Protein AF-Q10WU0-F1 (afdb_monomer)

Foldseek 3Di:
DQFDAPDPPADPLRQQQAQGGDDDPPDGTPLVPDAKDWDQAPVRDTDIDGCVRPNVVSVCSRHPNPPGD

InterPro domains:
  IPR006094 FAD linked oxidase, N-terminal [PF01565] (2-50)
  IPR010031 L-gulonolactone/D-arabinono-1,4-lactone oxidase-like [PTHR43762] (1-69)
  IPR016169 FAD-binding, type PCMH, subdomain 2 [G3DSA:3.30.465.10] (1-69)
  IPR036318 FAD-binding, type PCMH-like superfamily [SSF56176] (1-69)

Solvent-accessible surface area (backbone atoms only — not comparable to full-atom values): 4186 Å² total; per-residue (Å²): 126,92,46,58,53,96,61,85,88,60,50,70,67,56,36,25,20,66,46,35,48,45,95,50,97,90,50,64,40,46,37,72,75,62,69,66,47,76,47,45,39,98,85,72,47,79,46,76,26,20,78,90,39,60,38,69,59,33,60,52,59,35,58,34,74,62,78,65,96

Organism: Trichodesmium erythraeum (strain IMS101) (NCBI:txid203124)

Structure (mmCIF, N/CA/C/O backbone):
data_AF-Q10WU0-F1
#
_entry.id   AF-Q10WU0-F1
#
loop_
_atom_site.group_PDB
_atom_site.id
_atom_site.type_symbol
_atom_site.label_atom_id
_atom_site.label_alt_id
_atom_site.label_comp_id
_atom_site.label_asym_id
_atom_site.label_entity_id
_atom_site.label_seq_id
_atom_site.pdbx_PDB_ins_code
_atom_site.Cartn_x
_atom_site.Cartn_y
_atom_site.Cartn_z
_atom_site.occupancy
_atom_site.B_iso_or_equiv
_atom_site.auth_seq_id
_atom_site.auth_comp_id
_atom_site.auth_asym_id
_atom_site.auth_atom_id
_atom_site.pdbx_PDB_model_num
ATOM 1 N N . MET A 1 1 ? 2.748 8.877 -13.942 1.00 60.62 1 MET A N 1
ATOM 2 C CA . MET A 1 1 ? 3.308 8.309 -12.695 1.00 60.62 1 MET A CA 1
ATOM 3 C C . MET A 1 1 ? 4.802 8.111 -12.895 1.00 60.62 1 MET A C 1
ATOM 5 O O . MET A 1 1 ? 5.159 7.616 -13.954 1.00 60.62 1 MET A O 1
ATOM 9 N N . PRO A 1 2 ? 5.659 8.523 -11.946 1.00 63.34 2 PRO A N 1
ATOM 10 C CA . PRO A 1 2 ? 7.117 8.473 -12.108 1.00 63.34 2 PRO A CA 1
ATOM 11 C C . PRO A 1 2 ? 7.703 7.061 -11.974 1.00 63.34 2 PRO A C 1
ATOM 13 O O . PRO A 1 2 ? 8.852 6.845 -12.336 1.00 63.34 2 PRO A O 1
ATOM 16 N N . ASN A 1 3 ? 6.924 6.111 -11.449 1.00 63.25 3 ASN A N 1
ATOM 17 C CA . ASN A 1 3 ? 7.354 4.745 -11.221 1.00 63.25 3 ASN A CA 1
ATOM 18 C C . ASN A 1 3 ? 6.206 3.769 -11.544 1.00 63.25 3 ASN A C 1
ATOM 20 O O . ASN A 1 3 ? 5.092 3.974 -11.056 1.00 63.25 3 ASN A O 1
ATOM 24 N N . LEU A 1 4 ? 6.448 2.766 -12.396 1.00 68.06 4 LEU A N 1
ATOM 25 C CA . LEU A 1 4 ? 5.434 1.835 -12.910 1.00 68.06 4 LEU A CA 1
ATOM 26 C C . LEU A 1 4 ? 5.987 0.403 -12.907 1.00 68.06 4 LEU A C 1
ATOM 28 O O . LEU A 1 4 ? 7.062 0.155 -13.448 1.00 68.06 4 LEU A O 1
ATOM 32 N N . GLY A 1 5 ? 5.253 -0.521 -12.284 1.00 68.38 5 GLY A N 1
ATOM 33 C CA . GLY A 1 5 ? 5.598 -1.943 -12.277 1.00 68.38 5 GLY A CA 1
ATOM 34 C C . GLY A 1 5 ? 5.319 -2.623 -13.620 1.00 68.38 5 GLY A C 1
ATOM 35 O O . GLY A 1 5 ? 4.598 -2.094 -14.462 1.00 68.38 5 GLY A O 1
ATOM 36 N N . SER A 1 6 ? 5.866 -3.824 -13.810 1.00 77.00 6 SER A N 1
ATOM 37 C CA . SER A 1 6 ? 5.699 -4.617 -15.038 1.00 77.00 6 SER A CA 1
ATOM 38 C C . SER A 1 6 ? 4.342 -5.325 -15.161 1.00 77.00 6 SER A C 1
ATOM 40 O O . SER A 1 6 ? 4.048 -5.877 -16.218 1.00 77.00 6 SER A O 1
ATOM 42 N N . ILE A 1 7 ? 3.517 -5.316 -14.106 1.00 78.62 7 ILE A N 1
ATOM 43 C CA . ILE A 1 7 ? 2.202 -5.970 -14.059 1.00 78.62 7 ILE A CA 1
ATOM 44 C C . ILE A 1 7 ? 1.108 -4.901 -14.096 1.00 78.62 7 ILE A C 1
ATOM 46 O O . ILE A 1 7 ? 0.954 -4.131 -13.149 1.00 78.62 7 ILE A O 1
ATOM 50 N N . SER A 1 8 ? 0.334 -4.868 -15.181 1.00 78.75 8 SER A N 1
ATOM 51 C CA . SER A 1 8 ? -0.741 -3.885 -15.375 1.00 78.75 8 SER A CA 1
ATOM 52 C C . SER A 1 8 ? -2.027 -4.212 -14.608 1.00 78.75 8 SER A C 1
ATOM 54 O O . SER A 1 8 ? -2.772 -3.296 -14.276 1.00 78.75 8 SER A O 1
ATOM 56 N N . ASP A 1 9 ? -2.256 -5.485 -14.268 1.00 86.88 9 ASP A N 1
ATOM 57 C CA . ASP A 1 9 ? -3.478 -5.951 -13.588 1.00 86.88 9 ASP A CA 1
ATOM 58 C C . ASP A 1 9 ? -3.409 -5.856 -12.049 1.00 86.88 9 ASP A C 1
ATOM 60 O O . ASP A 1 9 ? -4.306 -6.315 -11.340 1.00 86.88 9 ASP A O 1
ATOM 64 N N . GLN A 1 10 ? -2.342 -5.273 -11.492 1.00 83.69 10 GLN A N 1
ATOM 65 C CA . GLN A 1 10 ? -2.193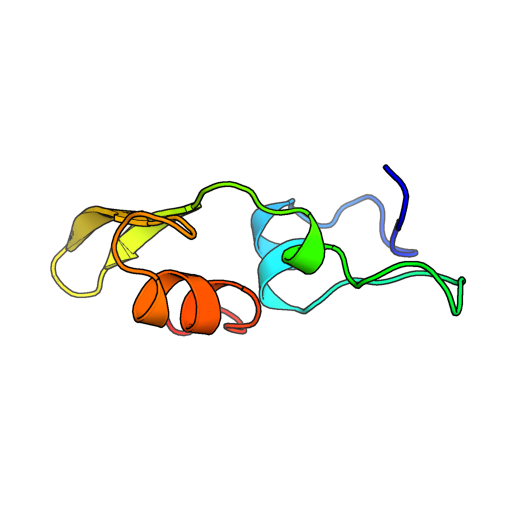 -5.113 -10.046 1.00 83.69 10 GLN A CA 1
ATOM 66 C C . GLN A 1 10 ? -3.052 -3.945 -9.538 1.00 83.69 10 GLN A C 1
ATOM 68 O O . GLN A 1 10 ? -2.980 -2.826 -10.048 1.00 83.69 10 GLN A O 1
ATOM 73 N N . THR A 1 11 ? -3.835 -4.174 -8.481 1.00 85.56 11 THR A N 1
ATOM 74 C CA . THR A 1 11 ? -4.609 -3.097 -7.844 1.00 85.56 11 THR A CA 1
ATOM 75 C C . THR A 1 11 ? -3.683 -2.045 -7.231 1.00 85.56 11 THR A C 1
ATOM 77 O O . THR A 1 11 ? -2.584 -2.355 -6.767 1.00 85.56 11 THR A O 1
ATOM 80 N N . VAL A 1 12 ? -4.153 -0.797 -7.147 1.00 83.69 12 VAL A N 1
ATOM 81 C CA . VAL A 1 12 ? -3.404 0.299 -6.505 1.00 83.69 12 VAL A CA 1
ATOM 82 C C . VAL A 1 12 ? -3.047 -0.052 -5.056 1.00 83.69 12 VAL A C 1
ATOM 84 O O . VAL A 1 12 ? -1.905 0.135 -4.643 1.00 83.69 12 VAL A O 1
ATOM 87 N N . GLY A 1 13 ? -3.987 -0.636 -4.303 1.00 80.50 13 GLY A N 1
ATOM 88 C CA . GLY A 1 13 ? -3.747 -1.087 -2.928 1.00 80.50 13 GLY A CA 1
ATOM 89 C C . GLY A 1 13 ? -2.663 -2.163 -2.838 1.00 80.50 13 GLY A C 1
ATOM 90 O O . GLY A 1 13 ? -1.762 -2.055 -2.009 1.00 80.50 13 GLY A O 1
ATOM 91 N N . GLY A 1 14 ? -2.694 -3.149 -3.741 1.00 82.06 14 GLY A N 1
ATOM 92 C CA . GLY A 1 14 ? -1.651 -4.168 -3.841 1.00 82.06 14 GLY A CA 1
ATOM 93 C C . GLY A 1 14 ? -0.285 -3.567 -4.170 1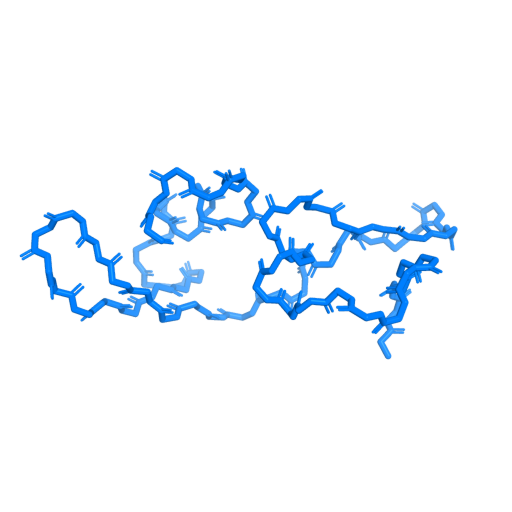.00 82.06 14 GLY A C 1
ATOM 94 O O . GLY A 1 14 ? 0.697 -3.903 -3.519 1.00 82.06 14 GLY A O 1
ATOM 95 N N . ALA A 1 15 ? -0.222 -2.645 -5.134 1.00 84.31 15 ALA A N 1
ATOM 96 C CA . ALA A 1 15 ? 1.025 -2.013 -5.568 1.00 84.31 15 ALA A CA 1
ATOM 97 C C . ALA A 1 15 ? 1.684 -1.158 -4.476 1.00 84.31 15 ALA A C 1
ATOM 99 O O . ALA A 1 15 ? 2.910 -1.124 -4.356 1.00 84.31 15 ALA A O 1
ATOM 100 N N . ILE A 1 16 ? 0.874 -0.504 -3.641 1.00 83.50 16 ILE A N 1
ATOM 101 C CA . ILE A 1 16 ? 1.349 0.206 -2.449 1.00 83.50 16 ILE A CA 1
ATOM 102 C C . ILE A 1 16 ? 1.833 -0.799 -1.400 1.00 83.50 16 ILE A C 1
ATOM 104 O O . ILE A 1 16 ? 2.937 -0.657 -0.879 1.00 83.50 16 ILE A O 1
ATOM 108 N N . ALA A 1 17 ? 1.033 -1.829 -1.107 1.00 80.00 17 ALA A N 1
ATOM 109 C CA . ALA A 1 17 ? 1.324 -2.790 -0.047 1.00 80.00 17 ALA A CA 1
ATOM 110 C C . ALA A 1 17 ? 2.622 -3.581 -0.279 1.00 80.00 17 ALA A C 1
ATOM 112 O O . ALA A 1 17 ? 3.276 -3.942 0.701 1.00 80.00 17 ALA A O 1
ATOM 113 N N . THR A 1 18 ? 2.995 -3.822 -1.541 1.00 81.75 18 THR A N 1
ATOM 114 C CA . THR A 1 18 ? 4.196 -4.577 -1.934 1.00 81.75 18 THR A CA 1
ATOM 115 C C . THR A 1 18 ? 5.366 -3.702 -2.381 1.00 81.75 18 THR A C 1
ATOM 117 O O . THR A 1 18 ? 6.331 -4.234 -2.922 1.00 81.75 18 THR A O 1
ATOM 120 N N . ALA A 1 19 ? 5.301 -2.378 -2.192 1.00 79.62 19 ALA A N 1
ATOM 121 C CA . ALA A 1 19 ? 6.368 -1.461 -2.601 1.00 79.62 19 ALA A CA 1
ATOM 122 C C . ALA A 1 19 ? 6.752 -1.582 -4.094 1.00 79.62 19 ALA A C 1
ATOM 124 O O . ALA A 1 19 ? 7.935 -1.612 -4.446 1.00 79.62 19 ALA A O 1
ATOM 125 N N . THR A 1 20 ? 5.752 -1.641 -4.984 1.00 81.12 20 THR A N 1
ATOM 126 C CA . THR A 1 20 ? 5.987 -1.756 -6.430 1.00 81.12 20 THR A CA 1
ATOM 127 C C . THR A 1 20 ? 6.890 -0.627 -6.934 1.00 81.12 20 THR A C 1
ATOM 129 O O . THR A 1 20 ? 6.708 0.550 -6.603 1.00 81.12 20 THR A O 1
ATOM 132 N N . HIS A 1 21 ? 7.866 -1.002 -7.756 1.00 81.69 21 HIS A N 1
ATOM 133 C CA . HIS A 1 21 ? 8.783 -0.103 -8.438 1.00 81.69 21 HIS A CA 1
ATOM 134 C C . HIS A 1 21 ? 9.103 -0.644 -9.835 1.00 81.69 21 HIS A C 1
ATOM 136 O O . HIS A 1 21 ? 8.848 -1.801 -10.158 1.00 81.69 21 HIS A O 1
ATOM 142 N N . GLY A 1 22 ? 9.658 0.225 -10.653 1.00 76.25 22 GLY A N 1
ATOM 143 C CA . GLY A 1 22 ? 10.202 0.023 -11.976 1.00 76.25 22 GLY A CA 1
ATOM 144 C C . GLY A 1 22 ? 11.576 0.682 -12.040 1.00 76.25 22 GLY A C 1
ATOM 145 O O . GLY A 1 22 ? 12.149 1.093 -11.026 1.00 76.25 22 GLY A O 1
ATOM 146 N N . THR A 1 23 ? 12.136 0.752 -13.239 1.00 74.62 23 THR A N 1
ATOM 147 C CA . THR A 1 23 ? 13.527 1.163 -13.430 1.00 74.62 23 THR A CA 1
ATOM 148 C C . THR A 1 23 ? 13.705 2.668 -13.234 1.00 74.62 23 THR A C 1
ATOM 150 O O . THR A 1 23 ? 13.085 3.468 -13.931 1.00 74.62 23 THR A O 1
ATOM 153 N N . GLY A 1 24 ? 14.611 3.063 -12.334 1.00 73.44 24 GLY A N 1
ATOM 154 C CA . GLY A 1 24 ? 15.012 4.458 -12.172 1.00 73.44 24 GLY A CA 1
ATOM 155 C C . GLY A 1 24 ? 15.613 4.764 -10.805 1.00 73.44 24 GLY A C 1
ATOM 156 O O . GLY A 1 24 ? 14.891 4.908 -9.828 1.00 73.44 24 GLY A O 1
ATOM 157 N N . LEU A 1 25 ? 16.937 4.932 -10.751 1.00 73.25 25 LEU A N 1
ATOM 158 C CA . LEU A 1 25 ? 17.698 5.199 -9.518 1.00 73.25 25 LEU A CA 1
ATOM 159 C C . LEU A 1 25 ? 17.215 6.432 -8.736 1.00 73.25 25 LEU A C 1
ATOM 161 O O . LEU A 1 25 ? 17.316 6.461 -7.515 1.00 73.25 25 LEU A O 1
ATOM 165 N N . ASN A 1 26 ? 16.682 7.435 -9.437 1.00 80.25 26 ASN A N 1
ATOM 166 C CA . ASN A 1 26 ? 16.241 8.698 -8.840 1.00 80.25 26 ASN A CA 1
ATOM 167 C C . ASN A 1 26 ? 14.742 8.724 -8.498 1.00 80.25 26 ASN A C 1
ATOM 169 O O . ASN A 1 26 ? 14.247 9.745 -8.022 1.00 80.25 26 ASN A O 1
ATOM 173 N N . TYR A 1 27 ? 14.007 7.639 -8.756 1.00 76.81 27 TYR A N 1
ATOM 174 C CA . TYR A 1 27 ? 12.572 7.566 -8.501 1.00 76.81 27 TYR A CA 1
ATOM 175 C C . TYR A 1 27 ? 12.296 6.644 -7.314 1.00 76.81 27 TYR A C 1
ATOM 177 O O . TYR A 1 27 ? 12.678 5.477 -7.305 1.00 76.81 27 TYR A O 1
ATOM 185 N N . GLY A 1 28 ? 11.608 7.176 -6.302 1.00 74.81 28 GLY A N 1
ATOM 186 C CA . GLY A 1 28 ? 11.138 6.380 -5.171 1.00 74.81 28 GLY A CA 1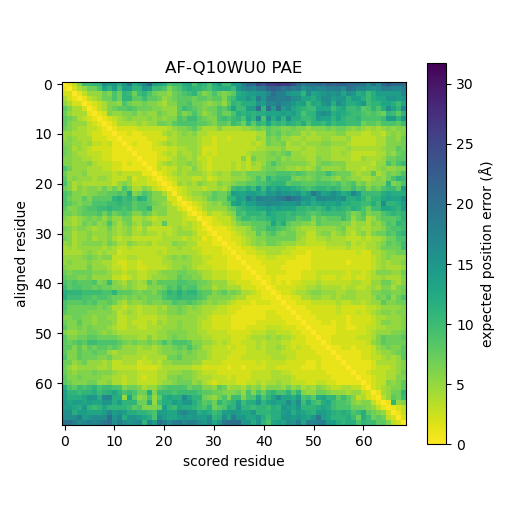
ATOM 187 C C . GLY A 1 28 ? 10.106 5.330 -5.596 1.00 74.81 28 GLY A C 1
ATOM 188 O O . GLY A 1 28 ? 9.484 5.438 -6.656 1.00 74.81 28 GLY A O 1
ATOM 189 N N . ILE A 1 29 ? 9.922 4.301 -4.768 1.00 79.62 29 ILE A N 1
ATOM 190 C CA . ILE A 1 29 ? 8.876 3.279 -4.943 1.00 79.62 29 ILE A CA 1
ATOM 191 C C . ILE A 1 29 ? 7.475 3.911 -4.934 1.00 79.62 29 ILE A C 1
ATOM 193 O O . ILE A 1 29 ? 7.299 5.020 -4.439 1.00 79.62 29 ILE A O 1
ATOM 197 N N . LEU A 1 30 ? 6.447 3.215 -5.425 1.00 79.69 30 LEU A N 1
ATOM 198 C CA . LEU A 1 30 ? 5.095 3.785 -5.529 1.00 79.69 30 LEU A CA 1
ATOM 199 C C . LEU A 1 30 ? 4.565 4.367 -4.205 1.00 79.69 30 LEU A C 1
ATOM 201 O O . LEU A 1 30 ? 3.836 5.356 -4.187 1.00 79.69 30 LEU A O 1
ATOM 205 N N . SER A 1 31 ? 4.958 3.783 -3.076 1.00 79.88 31 SER A N 1
ATOM 206 C CA . SER A 1 31 ? 4.527 4.254 -1.765 1.00 79.88 31 SER A CA 1
ATOM 207 C C . SER A 1 31 ? 5.16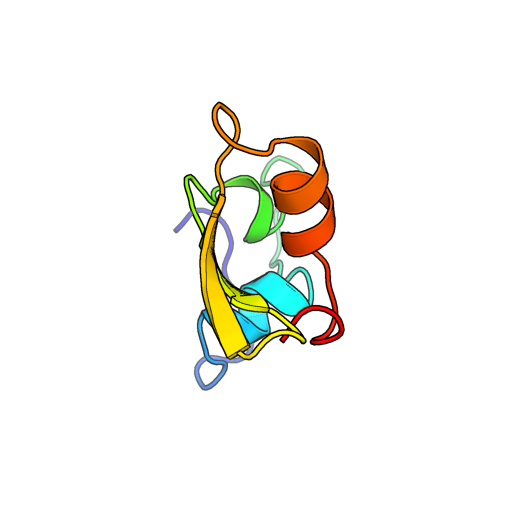1 5.584 -1.333 1.00 79.88 31 SER A C 1
ATOM 209 O O . SER A 1 31 ? 4.638 6.226 -0.424 1.00 79.88 31 SER A O 1
ATOM 211 N N . THR A 1 32 ? 6.224 6.069 -1.993 1.00 82.19 32 THR A N 1
ATOM 212 C CA . THR A 1 32 ? 6.830 7.377 -1.674 1.0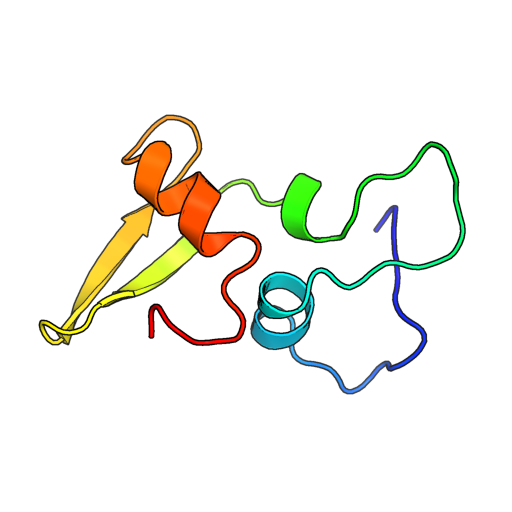0 82.19 32 THR A CA 1
ATOM 213 C C . THR A 1 32 ? 5.997 8.561 -2.149 1.00 82.19 32 THR A C 1
ATOM 215 O O . THR A 1 32 ? 6.214 9.671 -1.673 1.00 82.19 32 THR A O 1
ATOM 218 N N . ILE A 1 33 ? 5.071 8.350 -3.088 1.00 84.38 33 ILE A N 1
ATOM 219 C CA . ILE A 1 33 ? 4.222 9.412 -3.651 1.00 84.38 33 ILE A CA 1
ATOM 220 C C . ILE A 1 33 ? 2.810 9.446 -3.045 1.00 84.38 33 ILE A C 1
ATOM 222 O O . ILE A 1 33 ? 1.990 10.268 -3.451 1.00 84.38 33 ILE A O 1
ATOM 226 N N . ILE A 1 34 ? 2.520 8.576 -2.072 1.00 87.38 34 ILE A N 1
ATOM 227 C CA . ILE A 1 34 ? 1.236 8.546 -1.364 1.00 87.38 34 ILE A CA 1
ATOM 228 C C . ILE A 1 34 ? 1.109 9.784 -0.471 1.00 87.38 34 ILE A C 1
ATOM 230 O O . ILE A 1 34 ? 2.026 10.094 0.286 1.00 87.38 34 ILE A O 1
ATOM 234 N N . GLN A 1 35 ? -0.035 10.466 -0.548 1.00 91.38 35 GLN A N 1
ATOM 235 C CA . GLN A 1 35 ? -0.359 11.625 0.297 1.00 91.38 35 GLN A CA 1
ATOM 236 C C . GLN A 1 35 ? -1.154 11.217 1.541 1.00 91.38 35 GLN A C 1
ATOM 238 O O . GLN A 1 35 ? -0.890 11.689 2.644 1.00 91.38 35 GLN A O 1
ATOM 243 N N . GLU A 1 36 ? -2.106 10.304 1.364 1.00 91.75 36 GLU A N 1
ATOM 244 C CA . GLU A 1 36 ? -3.058 9.891 2.389 1.00 91.75 36 GLU A CA 1
ATOM 245 C C . GLU A 1 36 ? -3.543 8.464 2.099 1.00 91.75 36 GLU A C 1
ATOM 247 O O . GLU A 1 36 ? -3.563 8.028 0.945 1.00 91.75 36 GLU A O 1
ATOM 252 N N . ILE A 1 37 ? -3.915 7.729 3.146 1.00 89.75 37 ILE A N 1
ATOM 253 C CA . ILE A 1 37 ? -4.496 6.389 3.070 1.00 89.75 37 ILE A CA 1
ATOM 254 C C . ILE A 1 37 ? -5.769 6.369 3.918 1.00 89.75 37 ILE A C 1
ATOM 256 O O . ILE A 1 37 ? -5.757 6.776 5.077 1.00 89.75 37 ILE A O 1
ATOM 260 N N . THR A 1 38 ? -6.853 5.834 3.360 1.00 92.69 38 THR A N 1
ATOM 261 C CA . THR A 1 38 ? -8.046 5.431 4.116 1.00 92.69 38 THR A CA 1
ATOM 262 C C . THR A 1 38 ? -8.071 3.908 4.201 1.00 92.69 38 THR A C 1
ATOM 264 O O . THR A 1 38 ? -7.933 3.241 3.175 1.00 92.69 38 THR A O 1
ATOM 267 N N . LEU A 1 39 ? -8.193 3.346 5.405 1.00 89.62 39 LEU A N 1
ATOM 268 C CA . LEU A 1 39 ? -8.220 1.893 5.614 1.00 89.62 39 LEU A CA 1
ATOM 269 C C . LEU A 1 39 ? -9.164 1.489 6.749 1.00 89.62 39 LEU A C 1
ATOM 271 O O . LEU A 1 39 ? -9.488 2.304 7.612 1.00 89.62 39 LEU A O 1
ATOM 275 N N . VAL A 1 40 ? -9.558 0.217 6.747 1.00 90.50 40 VAL A N 1
ATOM 276 C CA . VAL A 1 40 ? -10.289 -0.420 7.846 1.00 90.50 40 VAL A CA 1
ATOM 277 C C . VAL A 1 40 ? -9.277 -1.079 8.779 1.00 90.50 40 VAL A C 1
ATOM 279 O O . VAL A 1 40 ? -8.458 -1.866 8.314 1.00 90.50 40 VAL A O 1
ATOM 282 N N . ILE A 1 41 ? -9.310 -0.770 10.075 1.00 88.25 41 ILE A N 1
ATOM 283 C CA . ILE A 1 41 ? -8.431 -1.408 11.072 1.00 88.25 41 ILE A CA 1
ATOM 284 C C . ILE A 1 41 ? -9.083 -2.646 11.697 1.00 88.25 41 ILE A C 1
ATOM 286 O O . ILE A 1 41 ? -10.271 -2.893 11.517 1.00 88.25 41 ILE A O 1
ATOM 290 N N . GLY A 1 42 ? -8.328 -3.408 12.497 1.00 83.88 42 GLY A N 1
ATOM 291 C CA . GLY A 1 42 ? -8.814 -4.635 13.151 1.00 83.88 42 GLY A CA 1
ATOM 292 C C . GLY A 1 42 ? -10.026 -4.462 14.082 1.00 83.88 42 GLY A C 1
ATOM 293 O O . GLY A 1 42 ? -10.658 -5.450 14.436 1.00 83.88 42 GLY A O 1
ATOM 294 N N . LEU A 1 43 ? -10.374 -3.223 14.447 1.00 89.12 43 LEU A N 1
ATOM 295 C CA . LEU A 1 43 ? -11.594 -2.882 15.191 1.00 89.12 43 LEU A CA 1
ATOM 296 C C . LEU A 1 43 ? -12.833 -2.702 14.289 1.00 89.12 43 LEU A C 1
ATOM 298 O O . LEU A 1 43 ? -13.925 -2.470 14.793 1.00 89.12 43 LEU A O 1
ATOM 302 N N . GLY A 1 44 ? -12.679 -2.790 12.964 1.00 90.44 44 GLY A N 1
ATOM 303 C CA . GLY A 1 44 ? -13.737 -2.524 11.982 1.00 90.44 44 GLY A CA 1
ATOM 304 C C . GLY A 1 44 ? -13.954 -1.037 11.677 1.00 90.44 44 GLY A C 1
ATOM 305 O O . GLY A 1 44 ? -14.834 -0.693 10.891 1.00 90.44 44 GLY A O 1
ATOM 306 N N . GLU A 1 45 ? -13.158 -0.151 12.273 1.00 91.25 45 GLU A N 1
ATOM 307 C CA . GLU A 1 45 ? -13.249 1.295 12.070 1.00 91.25 45 GLU A CA 1
ATOM 308 C C . GLU A 1 45 ? -12.535 1.728 10.788 1.00 91.25 45 GLU A C 1
ATOM 310 O O . GLU A 1 45 ? -11.466 1.212 10.453 1.00 91.25 45 GLU A O 1
ATOM 315 N N . VAL A 1 46 ? -13.106 2.714 10.092 1.00 93.25 46 VAL A N 1
ATOM 316 C CA . VAL A 1 46 ? -12.463 3.371 8.951 1.00 93.25 46 VAL A CA 1
ATOM 317 C C . VAL A 1 46 ? -11.672 4.562 9.466 1.00 93.25 46 VAL A C 1
ATOM 319 O O . VAL A 1 46 ? -12.251 5.501 10.011 1.00 93.25 46 VAL A O 1
ATOM 322 N N . ILE A 1 47 ? -10.361 4.546 9.254 1.00 93.44 47 ILE A N 1
ATOM 323 C CA . ILE A 1 47 ? -9.479 5.648 9.637 1.00 93.44 47 ILE A CA 1
ATOM 324 C C . ILE A 1 47 ? -8.796 6.251 8.417 1.00 93.44 47 ILE A C 1
ATOM 326 O O . ILE A 1 47 ? -8.548 5.579 7.410 1.00 93.44 47 ILE A O 1
ATOM 330 N N . LYS A 1 48 ? -8.455 7.531 8.538 1.00 93.94 48 LYS A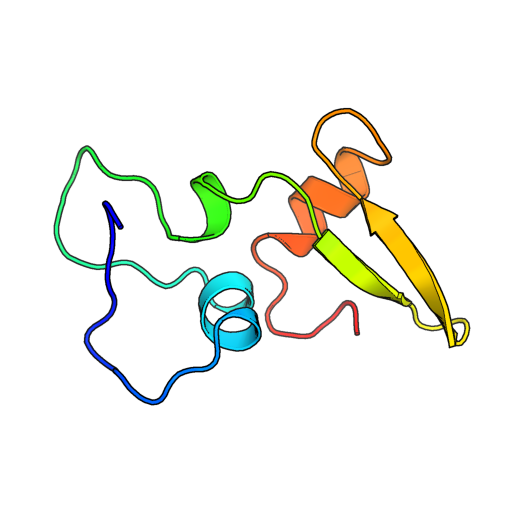 N 1
ATOM 331 C CA . LYS A 1 48 ? -7.662 8.287 7.576 1.00 93.94 48 LYS A CA 1
ATOM 332 C C . LYS A 1 48 ? -6.307 8.604 8.203 1.00 93.94 48 LYS A C 1
ATOM 334 O O . LYS A 1 48 ? -6.229 9.006 9.361 1.00 93.94 48 LYS A O 1
ATOM 339 N N . ILE A 1 49 ? -5.240 8.357 7.452 1.00 93.88 49 ILE A N 1
ATOM 340 C CA . ILE A 1 49 ? -3.863 8.567 7.899 1.00 93.88 49 ILE A CA 1
ATOM 341 C C . ILE A 1 49 ? -3.058 9.258 6.801 1.00 93.88 49 ILE A C 1
ATOM 343 O O . ILE A 1 49 ? -3.196 8.948 5.617 1.00 93.88 49 ILE A O 1
ATOM 347 N N . SER A 1 50 ? -2.191 10.180 7.194 1.00 93.25 50 SER A N 1
ATOM 348 C CA . SER A 1 50 ? -1.353 10.980 6.306 1.00 93.25 50 SER A CA 1
ATOM 349 C C . SER A 1 50 ? -0.011 11.288 6.974 1.00 93.25 50 SER A C 1
ATOM 351 O O . SER A 1 50 ? 0.297 10.824 8.074 1.00 93.25 50 SER A O 1
ATOM 353 N N . LYS A 1 51 ? 0.831 12.081 6.308 1.00 91.12 51 LYS A N 1
ATOM 354 C CA . LYS A 1 51 ? 2.065 12.581 6.924 1.00 91.12 51 LYS A CA 1
ATOM 355 C C . LYS A 1 51 ? 1.785 13.489 8.131 1.00 91.12 51 LYS A C 1
ATOM 357 O O . LYS A 1 51 ? 2.581 13.486 9.067 1.00 91.12 51 LYS A O 1
ATOM 362 N N . ASP A 1 52 ? 0.671 14.215 8.103 1.00 93.00 52 ASP A N 1
ATOM 363 C CA . ASP A 1 52 ? 0.305 15.207 9.118 1.00 93.00 52 ASP A CA 1
ATOM 364 C C . ASP A 1 52 ? -0.673 14.638 10.164 1.00 93.00 52 ASP A C 1
ATOM 366 O O . ASP A 1 52 ? -0.770 15.156 11.273 1.00 93.00 52 ASP A O 1
ATOM 370 N N . GLU A 1 53 ? -1.342 13.522 9.855 1.00 90.25 53 GLU A N 1
ATOM 371 C CA . GLU A 1 53 ? -2.315 12.847 10.718 1.00 90.25 53 GLU A CA 1
ATOM 372 C C . GLU A 1 53 ? -1.934 11.369 10.910 1.00 90.25 53 GLU A C 1
ATOM 374 O O . GLU A 1 53 ? -1.932 10.588 9.962 1.00 90.25 53 GLU A O 1
ATOM 379 N N . ASN A 1 54 ? -1.619 10.954 12.145 1.00 89.00 54 ASN A N 1
ATOM 380 C CA . ASN A 1 54 ? -1.197 9.579 12.469 1.00 89.00 54 ASN A CA 1
ATOM 381 C C . ASN A 1 54 ? 0.040 9.101 11.672 1.00 89.00 54 ASN A C 1
ATOM 383 O O . ASN A 1 54 ? 0.092 7.981 11.158 1.00 89.00 54 ASN A O 1
ATOM 387 N N . SER A 1 55 ? 1.075 9.944 11.606 1.00 89.69 55 SER A N 1
ATOM 388 C CA . SER A 1 55 ? 2.274 9.758 10.770 1.00 89.69 55 SER A CA 1
ATOM 389 C C . SER A 1 55 ? 3.031 8.437 10.985 1.00 89.69 55 SER A C 1
ATOM 391 O O . SER A 1 55 ? 3.587 7.873 10.038 1.00 89.69 55 SER A O 1
ATOM 393 N N . GLN A 1 56 ? 3.045 7.903 12.210 1.00 88.06 56 GLN A N 1
ATOM 394 C CA . GLN A 1 56 ? 3.629 6.590 12.500 1.00 88.06 56 GLN A CA 1
ATOM 395 C C . GLN A 1 56 ? 2.867 5.470 11.786 1.00 88.06 56 GLN A C 1
ATOM 397 O O . GLN A 1 56 ? 3.474 4.637 11.111 1.00 88.06 56 GLN A O 1
ATOM 402 N N . LEU A 1 57 ? 1.536 5.497 11.878 1.00 88.12 57 LEU A N 1
ATOM 403 C CA . LEU A 1 57 ? 0.665 4.529 11.224 1.00 88.12 57 LEU A CA 1
ATOM 404 C C . LEU A 1 57 ? 0.723 4.683 9.702 1.00 88.12 57 LEU A C 1
ATOM 406 O O . LEU A 1 57 ? 0.793 3.690 8.985 1.00 88.12 57 LEU A O 1
ATOM 410 N N . PHE A 1 58 ? 0.804 5.920 9.207 1.00 89.00 58 PHE A N 1
ATOM 411 C CA . PHE A 1 58 ? 1.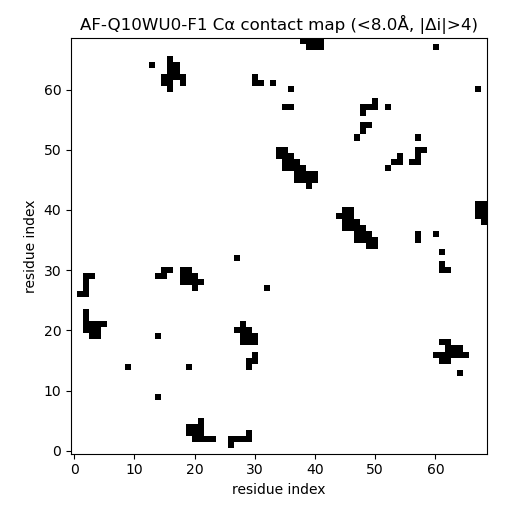020 6.217 7.791 1.00 89.00 58 PHE A CA 1
ATOM 412 C C . PHE A 1 58 ? 2.319 5.607 7.253 1.00 89.00 58 PHE A C 1
ATOM 414 O O . PHE A 1 58 ? 2.327 4.995 6.185 1.00 89.00 58 PHE A O 1
ATOM 421 N N . ASN A 1 59 ? 3.421 5.713 7.998 1.00 86.94 59 ASN A N 1
ATOM 422 C CA . ASN A 1 59 ? 4.685 5.095 7.604 1.00 86.94 59 ASN A CA 1
ATOM 423 C C . ASN A 1 59 ? 4.621 3.564 7.625 1.00 86.94 59 ASN A C 1
ATOM 425 O O . ASN A 1 59 ? 5.091 2.941 6.673 1.00 86.94 59 ASN A O 1
ATOM 429 N N . ALA A 1 60 ? 3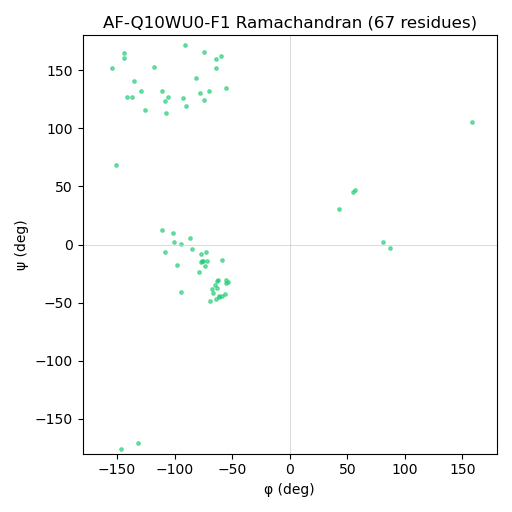.983 2.970 8.637 1.00 86.12 60 ALA A N 1
ATOM 430 C CA . ALA A 1 60 ? 3.762 1.525 8.697 1.00 86.12 60 ALA A CA 1
ATOM 431 C C . ALA A 1 60 ? 2.872 1.026 7.543 1.00 86.12 60 ALA A C 1
ATOM 433 O O . ALA A 1 60 ? 3.125 -0.025 6.958 1.00 86.12 60 ALA A O 1
ATOM 434 N N . ALA A 1 61 ? 1.866 1.811 7.153 1.00 84.62 61 ALA A N 1
ATOM 435 C CA . ALA A 1 61 ? 0.904 1.454 6.120 1.00 84.62 61 ALA A CA 1
ATOM 436 C C . ALA A 1 61 ? 1.438 1.568 4.674 1.00 84.62 61 ALA A C 1
ATOM 438 O O . ALA A 1 61 ? 0.830 1.051 3.737 1.00 84.62 61 ALA A O 1
ATOM 439 N N . LYS A 1 62 ? 2.572 2.227 4.444 1.00 78.38 62 LYS A N 1
ATOM 440 C CA . LYS A 1 62 ? 3.134 2.389 3.091 1.00 78.38 62 LYS A CA 1
ATOM 441 C C . LYS A 1 62 ? 3.840 1.144 2.544 1.00 78.38 62 LYS A C 1
ATOM 443 O O . LYS A 1 62 ? 4.112 1.099 1.350 1.00 78.38 62 LYS A O 1
ATOM 448 N N . CYS A 1 63 ? 4.163 0.161 3.384 1.00 72.31 63 CYS A N 1
ATOM 449 C CA . CYS A 1 63 ? 4.827 -1.080 2.974 1.00 72.31 63 CYS A CA 1
ATOM 450 C C . CYS A 1 63 ? 4.412 -2.215 3.915 1.00 72.31 63 CYS A C 1
ATOM 452 O O . CYS A 1 63 ? 5.169 -2.658 4.776 1.00 72.31 63 CYS A O 1
ATOM 454 N N . ARG A 1 64 ? 3.136 -2.595 3.818 1.00 68.00 64 ARG A N 1
ATOM 455 C CA . ARG A 1 64 ? 2.463 -3.384 4.855 1.00 68.00 64 ARG A CA 1
ATOM 456 C C . ARG A 1 64 ? 2.172 -4.832 4.485 1.00 68.00 64 ARG A C 1
ATOM 458 O O . ARG A 1 64 ? 1.684 -5.545 5.347 1.00 68.00 64 ARG A O 1
ATOM 465 N N . GLN A 1 65 ? 2.416 -5.258 3.239 1.00 67.06 65 GLN A N 1
ATOM 466 C CA . GLN A 1 65 ? 2.093 -6.608 2.734 1.00 67.06 65 GLN A CA 1
ATOM 467 C C . GLN A 1 65 ? 0.698 -7.140 3.160 1.00 67.06 65 GLN A C 1
ATOM 469 O O . GLN A 1 65 ? 0.510 -8.339 3.322 1.00 67.06 65 GLN A O 1
ATOM 474 N N . GLY A 1 66 ? -0.291 -6.257 3.356 1.00 62.28 66 GLY A N 1
ATOM 475 C CA . GLY A 1 66 ? -1.654 -6.622 3.776 1.00 62.28 66 GLY A CA 1
ATOM 476 C C . GLY A 1 66 ? -1.907 -6.734 5.290 1.00 62.28 66 GLY A C 1
ATOM 477 O O . GLY A 1 66 ? -3.047 -6.918 5.691 1.00 62.28 66 GLY A O 1
ATOM 478 N N . SER A 1 67 ? -0.907 -6.558 6.158 1.00 70.38 67 SER A N 1
ATOM 479 C CA . SER A 1 67 ? -1.026 -6.834 7.605 1.00 70.38 67 SER A CA 1
ATOM 480 C C . SER A 1 67 ? -1.871 -5.841 8.420 1.00 70.38 67 SER A C 1
ATOM 482 O O . SER A 1 67 ? -2.075 -6.049 9.611 1.00 70.38 67 SER A O 1
ATOM 484 N N . PHE A 1 68 ? -2.321 -4.740 7.818 1.00 61.53 68 PHE A N 1
ATOM 485 C CA . PHE A 1 68 ? -3.019 -3.641 8.506 1.00 61.53 68 PHE A CA 1
ATOM 486 C C . PHE A 1 68 ? -4.506 -3.533 8.140 1.00 61.53 68 PHE A C 1
ATOM 488 O O . PHE A 1 68 ? -5.127 -2.529 8.479 1.00 61.53 68 PHE A O 1
ATOM 495 N N . GLY A 1 69 ? -5.059 -4.556 7.479 1.00 52.25 69 GLY A N 1
ATOM 496 C CA . GLY A 1 69 ? -6.387 -4.511 6.860 1.00 52.25 69 GLY A CA 1
ATOM 497 C C . GLY A 1 69 ? -6.328 -4.202 5.372 1.00 52.25 69 GLY A C 1
ATOM 498 O O . GLY A 1 69 ? -5.472 -3.372 4.947 1.00 52.25 69 GLY A O 1
#

Secondary structure (DSSP, 8-state):
-----S-TT--HHHHHHTT---S-TTS--GGGG--EEEEE-TTS-EEEEESSSSHHHHHHHTT-TTTT-

pLDDT: mean 81.44, std 9.56, range [52.25, 93.94]

Nearest PDB structures (foldseek):
  8qmy-assembly3_C  TM=9.464E-01  e=4.680E-03  synthetic construct
  8qmy-assembly1_A  TM=9.452E-01  e=7.513E-03  synthetic construct
  8qmy-assembly2_B  TM=9.453E-01  e=8.038E-03  synthetic construct
  8ot8-assembly1_A  TM=8.985E-01  e=6.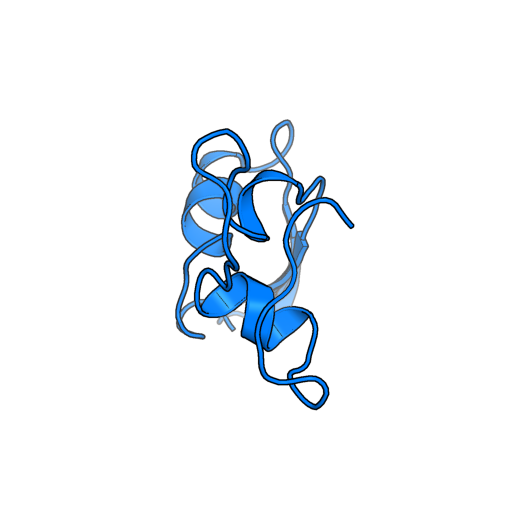563E-03  Actinomycetota bacterium
  6fyb-assembly1_A  TM=8.678E-01  e=3.325E-02  Streptomyces maritimus

Mean predicted aligned error: 6.21 Å

Radius of gyration: 12.56 Å; Cα contacts (8 Å, |Δi|>4): 94; chains: 1; bounding box: 31×22×31 Å

Sequence (69 aa):
MPNLGSISDQTVGGAIATATHGTGLNYGILSTIIQEITLVIGLGEVIKISKDENSQLFNAAKCRQGSFG